Protein AF-A0A947W1F2-F1 (afdb_monomer)

Nearest PDB structures (foldseek):
  4hse-assembly1_A  TM=3.898E-01  e=3.825E+00  Thermus thermophilus HB8

pLDDT: mean 85.03, std 8.82, range [58.47, 96.69]

Mean predicted aligned error: 4.87 Å

Foldseek 3Di:
DVVCLVVLNLVVLLVVVVVVVLVVQVVVVDVVSVVVVVVVVVVVSVLLSLLC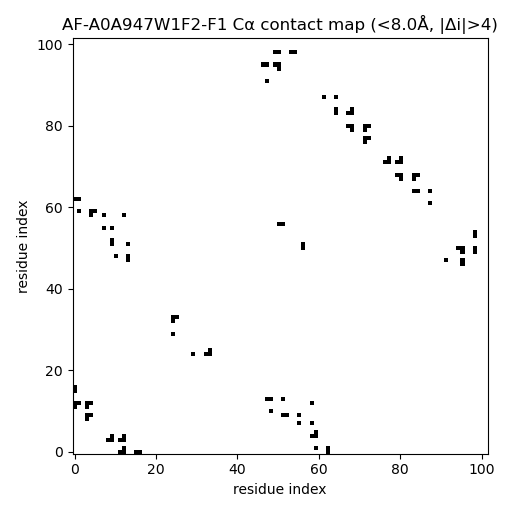VLDSDNSVVLVVLVVQLVVCVVVVVVVSNVVSVVVSVVVSVVSSVVSVVD

Structure (mmCIF, N/CA/C/O backbone):
data_AF-A0A947W1F2-F1
#
_entry.id   AF-A0A947W1F2-F1
#
loop_
_atom_site.group_PDB
_atom_site.id
_atom_site.type_symbol
_atom_site.label_atom_id
_atom_site.label_alt_id
_atom_site.label_comp_id
_atom_site.label_asym_id
_atom_site.label_entity_id
_atom_site.label_seq_id
_atom_site.pdbx_PDB_ins_code
_atom_site.Cartn_x
_atom_site.Cartn_y
_atom_site.Cartn_z
_atom_site.occupancy
_atom_site.B_iso_or_equiv
_atom_site.auth_seq_id
_atom_site.auth_comp_id
_atom_site.auth_asym_id
_atom_site.auth_atom_id
_atom_site.pdbx_PDB_model_num
ATOM 1 N N . MET A 1 1 ? -8.396 -8.504 -1.355 1.00 85.75 1 MET A N 1
ATOM 2 C CA . MET A 1 1 ? -8.374 -7.132 -0.804 1.00 85.75 1 MET A CA 1
ATOM 3 C C . MET A 1 1 ? -9.728 -6.430 -0.934 1.00 85.75 1 MET A C 1
ATOM 5 O O . MET A 1 1 ? -10.260 -6.010 0.081 1.00 85.75 1 MET A O 1
ATOM 9 N N . GLU A 1 2 ? -10.324 -6.319 -2.128 1.00 88.75 2 GLU A N 1
ATOM 10 C CA . GLU A 1 2 ? -11.625 -5.633 -2.289 1.00 88.75 2 GLU A CA 1
ATOM 11 C C . GLU A 1 2 ? -12.780 -6.331 -1.557 1.00 88.75 2 GLU A C 1
ATOM 13 O O . GLU A 1 2 ? -13.515 -5.687 -0.815 1.00 88.75 2 GLU A O 1
ATOM 18 N N . GLY A 1 3 ? -12.905 -7.656 -1.707 1.00 89.75 3 GLY A N 1
ATOM 19 C CA . GLY A 1 3 ? -13.953 -8.429 -1.029 1.00 89.75 3 GLY A CA 1
ATOM 20 C C . GL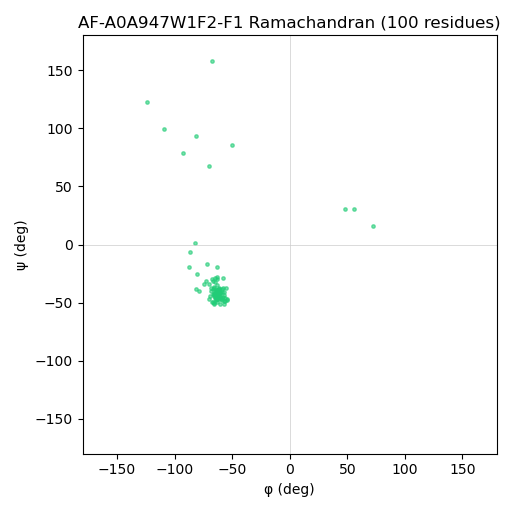Y A 1 3 ? -13.874 -8.336 0.498 1.00 89.75 3 GLY A C 1
ATOM 21 O O . GLY A 1 3 ? -14.889 -8.128 1.153 1.00 89.75 3 GLY A O 1
ATOM 22 N N . SER A 1 4 ? -12.661 -8.393 1.057 1.00 87.69 4 SER A N 1
ATOM 23 C CA . SER A 1 4 ? -12.423 -8.229 2.496 1.00 87.69 4 SER A CA 1
ATOM 24 C C . SER A 1 4 ? -12.746 -6.811 2.983 1.00 87.69 4 SER A C 1
ATOM 26 O O . SER A 1 4 ? -13.355 -6.657 4.036 1.00 87.69 4 SER A O 1
ATOM 28 N N . ALA A 1 5 ? -12.435 -5.773 2.193 1.00 86.50 5 ALA A N 1
ATOM 29 C CA . ALA A 1 5 ? -12.824 -4.397 2.517 1.00 86.50 5 ALA A CA 1
ATOM 30 C C . ALA A 1 5 ? -14.352 -4.220 2.534 1.00 86.50 5 ALA A C 1
ATOM 32 O O . ALA A 1 5 ? -14.891 -3.634 3.469 1.00 86.50 5 ALA A O 1
ATOM 33 N N . ALA A 1 6 ? -15.053 -4.763 1.532 1.00 87.19 6 ALA A N 1
ATOM 34 C CA . ALA A 1 6 ? -16.510 -4.674 1.424 1.00 87.19 6 ALA A CA 1
ATOM 35 C C . ALA A 1 6 ? -17.241 -5.402 2.566 1.00 87.19 6 ALA A C 1
ATOM 37 O O . ALA A 1 6 ? -18.311 -4.971 2.988 1.00 87.19 6 ALA A O 1
ATOM 38 N N . GLN A 1 7 ? -16.659 -6.491 3.072 1.00 88.38 7 GLN A N 1
ATOM 39 C CA . GLN A 1 7 ? -17.217 -7.291 4.167 1.00 88.38 7 GLN A CA 1
ATOM 40 C C . GLN A 1 7 ? -16.835 -6.771 5.558 1.00 88.38 7 GLN A C 1
ATOM 42 O O . GLN A 1 7 ? -17.334 -7.281 6.558 1.00 88.38 7 GLN A O 1
ATOM 47 N N . GLY A 1 8 ? -15.966 -5.761 5.645 1.00 84.94 8 GLY A N 1
ATOM 48 C CA . GLY A 1 8 ? -15.466 -5.285 6.931 1.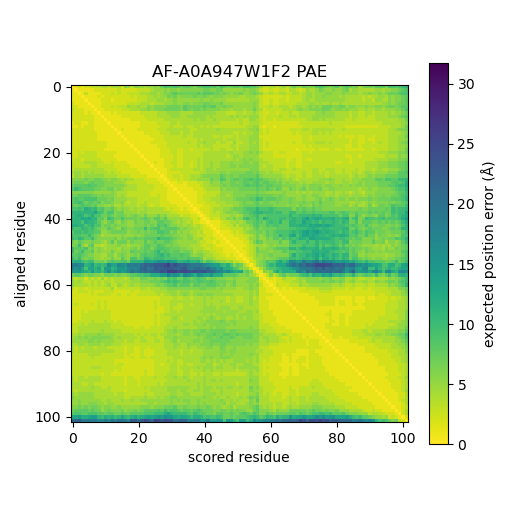00 84.94 8 GLY A CA 1
ATOM 49 C C . GLY A 1 8 ? -14.470 -6.244 7.599 1.00 84.94 8 GLY A C 1
ATOM 50 O O . GLY A 1 8 ? -14.224 -6.110 8.796 1.00 84.94 8 GLY A O 1
ATOM 51 N N . ASP A 1 9 ? -13.919 -7.207 6.856 1.00 88.88 9 ASP A N 1
ATOM 52 C CA . ASP A 1 9 ? -13.004 -8.225 7.374 1.00 88.88 9 ASP A CA 1
ATOM 53 C C . ASP A 1 9 ? -11.585 -7.654 7.467 1.00 88.88 9 ASP A C 1
ATOM 55 O O . ASP A 1 9 ? -10.811 -7.639 6.503 1.00 88.88 9 ASP A O 1
ATOM 59 N N . VAL A 1 10 ? -11.275 -7.145 8.658 1.00 83.94 10 VAL A N 1
ATOM 60 C CA . VAL A 1 10 ? -10.010 -6.490 8.987 1.00 83.94 10 VAL A CA 1
ATOM 61 C C . VAL A 1 10 ? -8.817 -7.436 8.840 1.00 83.94 10 VAL A C 1
ATOM 63 O O . VAL A 1 10 ? -7.775 -7.034 8.311 1.00 83.94 10 VAL A O 1
ATOM 66 N N . ASP A 1 11 ? -8.967 -8.688 9.263 1.00 85.25 11 ASP A N 1
ATOM 67 C CA . ASP A 1 11 ? -7.885 -9.670 9.255 1.00 85.25 11 ASP A CA 1
ATOM 68 C C . ASP A 1 11 ? -7.543 -10.070 7.824 1.00 85.25 11 ASP A C 1
ATOM 70 O O . ASP A 1 11 ? -6.374 -10.038 7.416 1.00 85.25 11 ASP A O 1
ATOM 74 N N . ALA A 1 12 ? -8.568 -10.374 7.025 1.00 88.62 12 ALA A N 1
ATOM 75 C CA . ALA A 1 12 ? -8.389 -10.700 5.619 1.00 88.62 12 ALA A CA 1
ATOM 76 C C . ALA A 1 12 ? -7.873 -9.497 4.816 1.00 88.62 12 ALA A C 1
ATOM 78 O O . ALA A 1 12 ? -7.034 -9.668 3.925 1.00 88.62 12 ALA A O 1
ATOM 79 N N . PHE A 1 13 ? -8.323 -8.279 5.133 1.00 88.00 13 PHE A N 1
ATOM 80 C CA . PHE A 1 13 ? -7.831 -7.068 4.480 1.00 88.00 13 PHE A CA 1
ATOM 81 C C . PHE A 1 13 ? -6.353 -6.824 4.796 1.00 88.00 13 PHE A C 1
ATOM 83 O O . PHE A 1 13 ? -5.550 -6.676 3.872 1.00 88.00 13 PHE A O 1
ATOM 90 N N . GLY A 1 14 ? -5.976 -6.850 6.077 1.00 85.56 14 GLY A N 1
ATOM 91 C CA . GLY A 1 14 ? -4.590 -6.687 6.510 1.00 85.56 14 GLY A CA 1
ATOM 92 C C . GLY A 1 14 ? -3.673 -7.738 5.886 1.00 85.56 14 GLY A C 1
ATOM 93 O O . GLY A 1 14 ? -2.627 -7.397 5.331 1.00 85.56 14 GLY A O 1
ATOM 94 N N . LYS A 1 15 ? -4.093 -9.009 5.877 1.00 87.50 15 LYS A N 1
ATOM 95 C CA . LYS A 1 15 ? -3.356 -10.089 5.206 1.00 87.50 15 LYS A CA 1
ATOM 96 C C . LYS A 1 15 ? -3.127 -9.790 3.721 1.00 87.50 15 LYS A C 1
ATOM 98 O O . LYS A 1 15 ? -1.989 -9.876 3.261 1.00 87.50 15 LYS A O 1
ATOM 103 N N . ALA A 1 16 ? -4.170 -9.379 2.998 1.00 90.69 16 ALA A N 1
ATOM 104 C CA . ALA A 1 16 ? -4.074 -9.073 1.571 1.00 90.69 16 ALA A CA 1
ATOM 105 C C . ALA A 1 16 ? -3.122 -7.899 1.272 1.00 90.69 16 ALA A C 1
ATOM 107 O O . ALA A 1 16 ? -2.427 -7.921 0.257 1.00 90.69 16 ALA A O 1
ATOM 108 N N . VAL A 1 17 ? -3.060 -6.888 2.146 1.00 87.94 17 VAL A N 1
ATOM 109 C CA . VAL A 1 17 ? -2.094 -5.780 2.033 1.00 87.94 17 VAL A CA 1
ATOM 110 C C . VAL A 1 17 ? -0.658 -6.295 2.121 1.00 87.94 17 VAL A C 1
ATOM 112 O O . VAL A 1 17 ? 0.170 -5.956 1.276 1.00 87.94 17 VAL A O 1
ATOM 115 N N . PHE A 1 18 ? -0.355 -7.155 3.095 1.00 85.56 18 PHE A N 1
ATOM 116 C CA . PHE A 1 18 ? 0.999 -7.695 3.243 1.00 85.56 18 PHE A CA 1
ATOM 117 C C . PHE A 1 18 ? 1.396 -8.636 2.112 1.00 85.56 18 PHE A C 1
ATOM 119 O O . PHE A 1 18 ? 2.552 -8.610 1.692 1.00 85.56 18 PHE A O 1
ATOM 126 N N . GLU A 1 19 ? 0.466 -9.449 1.615 1.00 89.62 19 GLU A N 1
ATOM 127 C CA . GLU A 1 19 ? 0.699 -10.297 0.442 1.00 89.62 19 GLU A CA 1
ATOM 128 C C . GLU A 1 19 ? 1.012 -9.445 -0.792 1.00 89.62 19 GLU A C 1
ATOM 130 O O . GLU A 1 19 ? 2.003 -9.702 -1.476 1.00 89.62 19 GLU A O 1
ATOM 135 N N . PHE A 1 20 ? 0.248 -8.372 -1.026 1.00 90.12 20 PHE A N 1
ATOM 136 C CA . PHE A 1 20 ? 0.513 -7.427 -2.112 1.00 90.12 20 PHE A CA 1
ATOM 137 C C . PHE A 1 20 ? 1.926 -6.826 -2.013 1.00 90.12 20 PHE A C 1
ATOM 139 O O . PHE A 1 20 ? 2.688 -6.860 -2.982 1.00 90.12 20 PHE A O 1
ATOM 146 N N . SER A 1 21 ? 2.319 -6.335 -0.834 1.00 87.06 21 SER A N 1
ATOM 147 C CA . SER A 1 21 ? 3.667 -5.792 -0.619 1.00 87.06 21 SER A CA 1
ATOM 148 C C . SER A 1 21 ? 4.767 -6.844 -0.794 1.00 87.06 21 SER A C 1
ATOM 150 O O . SER A 1 21 ? 5.813 -6.539 -1.365 1.00 87.06 21 SER A O 1
ATOM 152 N N . ALA A 1 22 ? 4.544 -8.080 -0.340 1.00 86.81 22 ALA A N 1
ATOM 153 C CA . ALA A 1 22 ? 5.504 -9.172 -0.487 1.00 86.81 22 ALA A CA 1
ATOM 154 C C . ALA A 1 22 ? 5.721 -9.547 -1.961 1.00 86.81 22 ALA A C 1
ATOM 156 O O . ALA A 1 22 ? 6.864 -9.723 -2.387 1.00 86.81 22 ALA A O 1
ATOM 157 N N . HIS A 1 23 ? 4.651 -9.604 -2.758 1.00 90.50 23 HIS A N 1
ATOM 158 C CA . HIS A 1 23 ? 4.751 -9.834 -4.200 1.00 90.50 23 HIS A CA 1
ATOM 159 C C . HIS A 1 23 ? 5.493 -8.700 -4.914 1.00 90.50 23 HIS A C 1
ATOM 161 O O . HIS A 1 23 ? 6.370 -8.970 -5.735 1.00 90.50 23 HIS A O 1
ATOM 167 N N . GLY A 1 24 ? 5.202 -7.442 -4.564 1.00 89.12 24 GLY A N 1
ATOM 168 C CA . GLY A 1 24 ? 5.917 -6.286 -5.112 1.00 89.12 24 GLY A C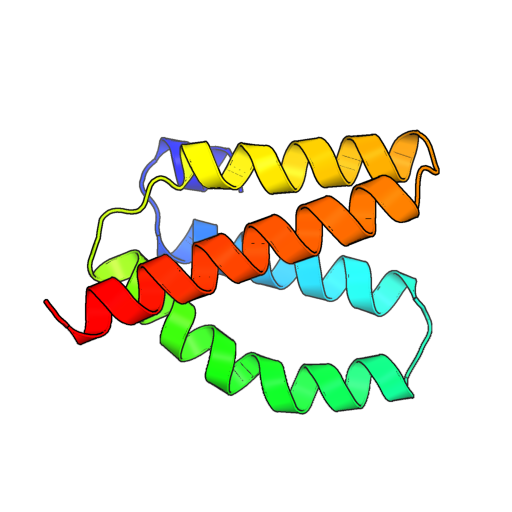A 1
ATOM 169 C C . GLY A 1 24 ? 7.414 -6.316 -4.795 1.00 89.12 24 GLY A C 1
ATOM 170 O O . GLY A 1 24 ? 8.241 -6.075 -5.670 1.00 89.12 24 GLY A O 1
ATOM 171 N N . LEU A 1 25 ? 7.774 -6.685 -3.565 1.00 88.44 25 LEU A N 1
ATOM 172 C CA . LEU A 1 25 ? 9.165 -6.824 -3.138 1.00 88.44 25 LEU A CA 1
ATOM 173 C C . LEU A 1 25 ? 9.891 -7.951 -3.883 1.00 88.44 25 LEU A C 1
ATOM 175 O O . LEU A 1 25 ? 10.989 -7.730 -4.396 1.00 88.44 25 LEU A O 1
ATOM 179 N N . ALA A 1 26 ? 9.264 -9.122 -4.013 1.00 88.06 26 ALA A N 1
ATOM 180 C CA . ALA A 1 26 ? 9.824 -10.246 -4.762 1.00 88.06 26 ALA A CA 1
ATOM 181 C C . ALA A 1 26 ? 10.088 -9.883 -6.234 1.00 88.06 26 ALA A C 1
ATOM 183 O O . ALA A 1 26 ? 11.128 -10.245 -6.781 1.00 88.06 26 ALA A O 1
ATOM 184 N N . ALA A 1 27 ? 9.203 -9.095 -6.854 1.00 90.31 27 ALA A N 1
ATOM 185 C CA . ALA A 1 27 ? 9.356 -8.647 -8.238 1.00 90.31 27 ALA A CA 1
ATOM 186 C C . ALA A 1 27 ? 10.591 -7.754 -8.470 1.00 90.31 27 ALA A C 1
ATOM 188 O O . ALA A 1 27 ? 11.061 -7.644 -9.602 1.00 90.31 27 ALA A O 1
ATOM 189 N N . THR A 1 28 ? 11.157 -7.145 -7.421 1.00 89.12 28 THR A N 1
ATOM 190 C CA . THR A 1 28 ? 12.388 -6.344 -7.543 1.00 89.12 28 THR A CA 1
ATOM 191 C C . THR A 1 28 ? 13.638 -7.189 -7.790 1.00 89.12 28 THR A C 1
ATOM 193 O O . THR A 1 28 ? 14.662 -6.635 -8.186 1.00 89.12 28 THR A O 1
ATOM 196 N N . ASN A 1 29 ? 13.586 -8.506 -7.528 1.00 90.56 29 ASN A N 1
ATOM 197 C CA . ASN A 1 29 ? 14.744 -9.409 -7.536 1.00 90.56 29 ASN A CA 1
ATOM 198 C C . ASN A 1 29 ? 15.951 -8.860 -6.746 1.00 90.56 29 ASN A C 1
ATOM 200 O O . ASN A 1 29 ? 17.104 -9.137 -7.077 1.00 90.56 29 ASN A O 1
ATOM 204 N N . ASN A 1 30 ? 15.692 -8.068 -5.698 1.00 92.00 30 ASN A N 1
ATOM 205 C CA . ASN A 1 30 ? 16.719 -7.449 -4.872 1.00 92.00 30 ASN A CA 1
ATOM 206 C C . ASN A 1 30 ? 16.754 -8.112 -3.48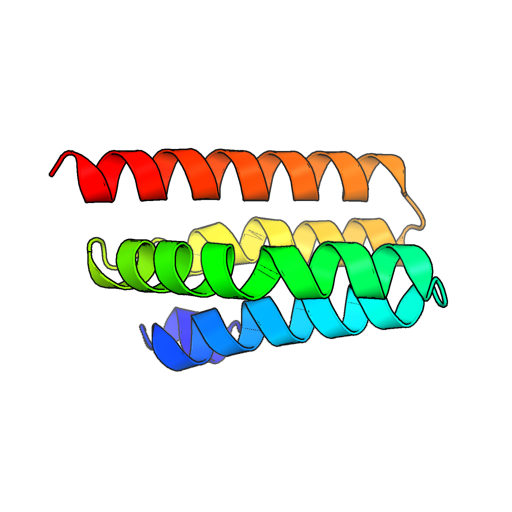0 1.00 92.00 30 ASN A C 1
ATOM 208 O O . ASN A 1 30 ? 15.940 -7.777 -2.609 1.00 92.00 30 ASN A O 1
ATOM 212 N N . PRO A 1 31 ? 17.691 -9.049 -3.238 1.00 88.50 31 PRO A N 1
ATOM 213 C CA . PRO A 1 31 ? 17.757 -9.783 -1.976 1.00 88.50 31 PRO A CA 1
ATOM 214 C C . PRO A 1 31 ? 18.141 -8.887 -0.791 1.00 88.50 31 PRO A C 1
ATOM 216 O O . PRO A 1 31 ? 17.679 -9.125 0.321 1.00 88.50 31 PRO A O 1
ATOM 219 N N . ILE A 1 32 ? 18.921 -7.824 -1.021 1.00 90.31 32 ILE A N 1
ATOM 220 C CA . ILE A 1 32 ? 19.312 -6.870 0.028 1.00 90.31 32 ILE A CA 1
ATOM 221 C C . ILE A 1 32 ? 18.086 -6.085 0.493 1.00 90.31 32 ILE A C 1
ATOM 223 O O . ILE A 1 32 ? 17.799 -6.029 1.687 1.00 90.31 32 ILE A O 1
ATOM 227 N N . LEU A 1 33 ? 17.324 -5.533 -0.455 1.00 87.19 33 LEU A N 1
ATOM 228 C CA . LEU A 1 33 ? 16.075 -4.837 -0.155 1.00 87.19 33 LEU A CA 1
ATOM 229 C C . LEU A 1 33 ? 15.088 -5.765 0.561 1.00 87.19 33 LEU A C 1
ATOM 231 O O . LEU A 1 33 ? 14.441 -5.360 1.525 1.00 87.19 33 LEU A O 1
ATOM 235 N N . THR A 1 34 ? 15.016 -7.022 0.116 1.00 86.88 34 THR A N 1
ATOM 236 C CA . THR A 1 34 ? 14.148 -8.031 0.725 1.00 86.88 34 THR A CA 1
ATOM 237 C C . THR A 1 34 ? 14.525 -8.304 2.173 1.00 86.88 34 THR A C 1
ATOM 239 O O . THR A 1 34 ? 13.642 -8.313 3.028 1.00 86.88 34 THR A O 1
ATOM 242 N N . SER A 1 35 ? 15.817 -8.472 2.466 1.00 87.25 35 SER A N 1
ATOM 243 C CA . SER A 1 35 ? 16.311 -8.691 3.828 1.00 87.25 35 SER A CA 1
ATOM 244 C C . SER A 1 35 ? 15.974 -7.510 4.738 1.00 87.25 35 SER A C 1
ATOM 246 O O . SER A 1 35 ? 15.352 -7.703 5.777 1.00 87.25 35 SER A O 1
ATOM 248 N N . ILE A 1 36 ? 16.297 -6.284 4.310 1.00 87.19 36 ILE A N 1
ATOM 249 C CA . ILE A 1 36 ? 16.066 -5.066 5.104 1.00 87.19 36 ILE A CA 1
ATOM 250 C C . ILE A 1 36 ? 14.580 -4.905 5.434 1.00 87.19 36 ILE A C 1
ATOM 252 O O . ILE A 1 36 ? 14.207 -4.654 6.580 1.00 87.19 36 ILE A O 1
ATOM 256 N N . LEU A 1 37 ? 13.710 -5.052 4.433 1.00 83.75 37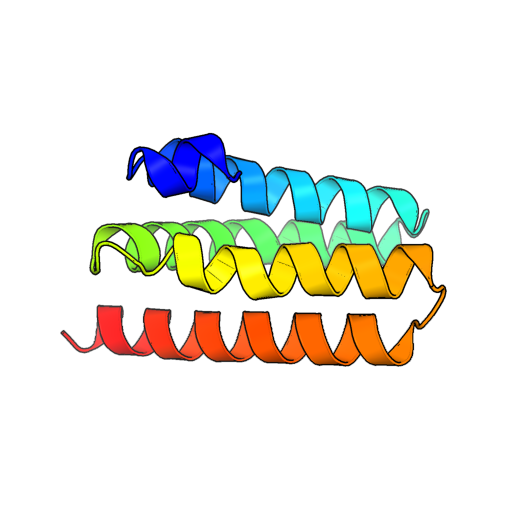 LEU A N 1
ATOM 257 C CA . LEU A 1 37 ? 12.275 -4.899 4.649 1.00 83.75 37 LEU A CA 1
ATOM 258 C C . LEU A 1 37 ? 11.694 -6.053 5.468 1.00 83.75 37 LEU A C 1
ATOM 260 O O . LEU A 1 37 ? 10.802 -5.815 6.278 1.00 83.75 37 LEU A O 1
ATOM 264 N N . SER A 1 38 ? 12.205 -7.276 5.323 1.00 80.62 38 SER A N 1
ATOM 265 C CA . SER A 1 38 ? 11.751 -8.425 6.119 1.00 80.62 38 SER A CA 1
ATOM 266 C C . SER A 1 38 ? 12.026 -8.258 7.613 1.00 80.62 38 SER A C 1
ATOM 268 O O . SER A 1 38 ? 11.223 -8.733 8.414 1.00 80.62 38 SER A O 1
ATOM 270 N N . ASP A 1 39 ? 13.078 -7.531 7.991 1.00 82.25 39 ASP A N 1
ATOM 271 C CA . ASP A 1 39 ? 13.373 -7.215 9.395 1.00 82.25 39 ASP A CA 1
ATOM 272 C C . ASP A 1 39 ? 12.433 -6.133 9.960 1.00 82.25 39 ASP A C 1
ATOM 274 O O . ASP A 1 39 ? 12.039 -6.176 11.127 1.00 82.25 39 ASP A O 1
ATOM 278 N N . LEU A 1 40 ? 12.021 -5.171 9.126 1.00 78.12 40 LEU A N 1
ATOM 279 C CA . LEU A 1 40 ? 11.148 -4.054 9.514 1.00 78.12 40 LEU A CA 1
ATOM 280 C C . LEU A 1 40 ? 9.659 -4.438 9.544 1.00 78.12 40 LEU A C 1
ATOM 282 O O . LEU A 1 40 ? 8.901 -4.000 10.416 1.00 78.12 40 LEU A O 1
ATOM 286 N N . LEU A 1 41 ? 9.222 -5.266 8.593 1.00 76.81 41 LEU A N 1
ATOM 287 C CA . LEU A 1 41 ? 7.815 -5.597 8.364 1.00 76.81 41 LEU A CA 1
ATOM 288 C C . LEU A 1 41 ? 7.090 -6.220 9.575 1.00 76.81 41 LEU A C 1
ATOM 290 O O . LEU A 1 41 ? 5.924 -5.887 9.760 1.00 76.81 41 LEU A O 1
ATOM 294 N N . PRO A 1 42 ? 7.687 -7.083 10.423 1.00 76.56 42 PRO A N 1
ATOM 295 C CA . PRO A 1 42 ? 6.998 -7.659 11.581 1.00 76.56 42 PRO A CA 1
ATOM 296 C C . PRO A 1 42 ? 6.542 -6.621 12.613 1.00 76.56 42 PRO A C 1
ATOM 298 O O . PRO A 1 42 ? 5.444 -6.741 13.159 1.00 76.56 42 PRO A O 1
ATOM 301 N N . ALA A 1 43 ? 7.357 -5.595 12.872 1.00 74.44 43 ALA A N 1
ATOM 302 C CA . ALA A 1 43 ? 6.998 -4.515 13.790 1.00 74.44 43 ALA A CA 1
ATOM 303 C C . ALA A 1 43 ? 5.877 -3.645 13.200 1.00 74.44 43 ALA A C 1
ATOM 305 O O . ALA A 1 43 ? 4.885 -3.365 13.874 1.00 74.44 43 ALA A O 1
ATOM 306 N N . VAL A 1 44 ? 5.993 -3.310 11.911 1.00 75.44 44 VAL A N 1
ATOM 307 C CA . VAL A 1 44 ? 4.977 -2.551 11.166 1.00 75.44 44 VAL A CA 1
ATOM 308 C C . VAL A 1 44 ? 3.647 -3.313 11.112 1.00 75.44 44 VAL A C 1
ATOM 310 O O . VAL A 1 44 ? 2.598 -2.730 11.372 1.00 75.44 44 VAL A O 1
ATOM 313 N N . LYS A 1 45 ? 3.687 -4.633 10.885 1.00 74.75 45 LYS A N 1
ATOM 314 C CA . LYS A 1 45 ? 2.516 -5.526 10.858 1.00 74.75 45 LYS A CA 1
ATOM 315 C C . LYS A 1 45 ? 1.672 -5.435 12.121 1.00 74.75 45 LYS A C 1
ATOM 317 O O . LYS A 1 45 ? 0.453 -5.312 12.037 1.00 74.75 45 LYS A O 1
ATOM 322 N N . ARG A 1 46 ? 2.314 -5.488 13.291 1.00 75.38 46 ARG A N 1
ATOM 323 C CA . ARG A 1 46 ? 1.612 -5.431 14.582 1.00 75.38 46 ARG A CA 1
ATOM 324 C C . ARG A 1 46 ? 0.929 -4.082 14.787 1.00 75.38 46 ARG A C 1
ATOM 326 O O . ARG A 1 46 ? -0.230 -4.052 15.180 1.00 75.38 46 ARG A O 1
ATOM 333 N N . ILE A 1 47 ? 1.622 -2.989 14.472 1.00 74.44 47 ILE A N 1
ATOM 334 C CA . ILE A 1 47 ? 1.081 -1.630 14.609 1.00 74.44 47 ILE A CA 1
ATOM 335 C C . ILE A 1 47 ? -0.084 -1.411 13.637 1.00 74.44 47 ILE A C 1
ATOM 337 O O . ILE A 1 47 ? -1.131 -0.919 14.047 1.00 74.44 47 ILE A O 1
ATOM 341 N N . GLN A 1 48 ? 0.053 -1.834 12.377 1.00 72.00 48 GLN A N 1
ATOM 342 C CA . GLN A 1 48 ? -1.021 -1.718 11.385 1.00 72.00 48 GLN A CA 1
ATOM 343 C C . GLN A 1 48 ? -2.252 -2.539 11.757 1.00 72.00 48 GLN A C 1
ATOM 345 O O . GLN A 1 48 ? -3.370 -2.067 11.582 1.00 72.00 48 GLN A O 1
ATOM 350 N N . HIS A 1 49 ? -2.070 -3.744 12.296 1.00 75.06 49 HIS A N 1
ATOM 351 C CA . HIS A 1 49 ? -3.185 -4.566 12.757 1.00 75.06 49 HIS A CA 1
ATOM 352 C C . HIS A 1 49 ? -3.925 -3.917 13.938 1.00 75.06 49 HIS A C 1
ATOM 354 O O . HIS A 1 49 ? -5.149 -3.837 13.919 1.00 75.06 49 HIS A O 1
ATOM 360 N N . VAL A 1 50 ? -3.198 -3.366 14.918 1.00 73.81 50 VAL A N 1
ATOM 361 C CA . VAL A 1 50 ? -3.805 -2.603 16.025 1.00 73.81 50 VAL A CA 1
ATOM 362 C C . VAL A 1 50 ? -4.560 -1.378 15.502 1.00 73.81 50 VAL A C 1
ATOM 364 O O . VAL A 1 50 ? -5.705 -1.165 15.891 1.00 73.81 50 VAL A O 1
ATOM 367 N N . ALA A 1 51 ? -3.969 -0.614 14.579 1.00 73.81 51 ALA A N 1
ATOM 368 C CA . ALA A 1 51 ? -4.613 0.553 13.973 1.00 73.81 51 ALA A CA 1
ATOM 369 C C . ALA A 1 51 ? -5.898 0.182 13.210 1.00 73.81 51 ALA A C 1
ATOM 371 O O . ALA A 1 51 ? -6.915 0.865 13.321 1.00 73.81 51 ALA A O 1
ATOM 372 N N . LEU A 1 52 ? -5.868 -0.933 12.474 1.00 73.31 52 LEU A N 1
ATOM 373 C CA . LEU A 1 52 ? -7.016 -1.469 11.748 1.00 73.31 52 LEU A CA 1
ATOM 374 C C . LEU A 1 52 ? -8.150 -1.960 12.671 1.00 73.31 52 LEU A C 1
ATOM 376 O O . LEU A 1 52 ? -9.314 -1.886 12.280 1.00 73.31 52 LEU A O 1
ATOM 380 N N . LEU A 1 53 ? -7.829 -2.461 13.869 1.00 73.38 53 LEU A N 1
ATOM 381 C CA . LEU A 1 53 ? -8.816 -2.892 14.868 1.00 73.38 53 LEU A CA 1
ATOM 382 C C . LEU A 1 53 ? -9.436 -1.710 15.630 1.00 73.38 53 LEU A C 1
ATOM 384 O O . LEU A 1 53 ? -10.638 -1.721 15.898 1.00 73.38 53 LEU A O 1
ATOM 388 N N . HIS A 1 54 ? -8.635 -0.699 15.984 1.00 66.50 54 HIS A N 1
ATOM 389 C CA . HIS A 1 54 ? -9.061 0.399 16.867 1.00 66.50 54 HIS A CA 1
ATOM 390 C C . HIS A 1 54 ? -10.033 1.383 16.208 1.00 66.50 54 HIS A C 1
ATOM 392 O O . HIS A 1 54 ? -10.923 1.930 16.859 1.00 66.50 54 HIS A O 1
ATOM 398 N N . LYS A 1 55 ? -9.914 1.580 14.898 1.00 60.00 55 LYS A N 1
ATOM 399 C CA . LYS A 1 55 ? -10.919 2.255 14.083 1.00 60.00 55 LYS A CA 1
ATOM 400 C C . LYS A 1 55 ? -11.279 1.280 12.989 1.00 60.00 55 LYS A C 1
ATOM 402 O O . LYS A 1 55 ? -10.377 0.913 12.253 1.00 60.00 55 LYS A O 1
ATOM 407 N N . LYS A 1 56 ? -12.559 0.896 12.853 1.00 59.28 56 LYS A N 1
ATOM 408 C CA . LYS A 1 56 ? -13.107 0.239 11.648 1.00 59.28 56 LYS A CA 1
ATOM 409 C C . LYS A 1 56 ? -12.693 1.058 10.430 1.00 59.28 56 LYS A C 1
ATOM 411 O O . LYS A 1 56 ? -13.377 2.006 10.045 1.00 59.28 56 LYS A O 1
ATOM 416 N N . ARG A 1 57 ? -11.499 0.770 9.934 1.00 61.47 57 ARG A N 1
ATOM 417 C CA . ARG A 1 57 ? -10.730 1.710 9.138 1.00 61.47 57 ARG A CA 1
ATOM 418 C C . ARG A 1 57 ? -11.459 1.921 7.832 1.00 61.47 57 ARG A C 1
ATOM 420 O O . ARG A 1 57 ? -12.220 1.050 7.404 1.00 61.47 57 ARG A O 1
ATOM 427 N N . ASN A 1 58 ? -11.200 3.036 7.164 1.00 73.75 58 ASN A N 1
ATOM 428 C CA . ASN A 1 58 ? -11.663 3.216 5.799 1.00 73.75 58 ASN A CA 1
ATOM 429 C C . ASN A 1 58 ? -10.882 2.279 4.854 1.00 73.75 58 ASN A C 1
ATOM 431 O O . ASN A 1 58 ? -10.089 2.729 4.035 1.00 73.75 58 ASN A O 1
ATOM 435 N N . MET A 1 59 ? -11.080 0.962 4.982 1.00 81.44 59 MET A N 1
ATOM 436 C CA . MET A 1 59 ? -10.482 -0.067 4.129 1.00 81.44 59 MET A CA 1
ATOM 437 C C . MET A 1 59 ? -10.819 0.212 2.666 1.00 81.44 59 MET A C 1
ATOM 439 O O . MET A 1 59 ? -9.965 0.076 1.796 1.00 81.44 59 MET A O 1
ATOM 443 N N . THR A 1 60 ? -12.040 0.686 2.412 1.00 80.31 60 THR A N 1
ATOM 444 C CA . THR A 1 60 ? -12.490 1.151 1.099 1.00 80.31 60 THR A CA 1
ATOM 445 C C . THR A 1 60 ? -11.674 2.344 0.600 1.00 80.31 60 THR A C 1
ATOM 447 O O . THR A 1 60 ? -11.287 2.365 -0.563 1.00 80.31 60 THR A O 1
ATOM 450 N N . GLY A 1 61 ? -11.359 3.305 1.468 1.00 82.62 61 GLY A N 1
ATOM 451 C CA . GLY A 1 61 ? -10.452 4.415 1.170 1.00 82.62 61 GLY A CA 1
ATOM 452 C C . GLY A 1 61 ? -9.039 3.932 0.869 1.00 82.62 61 GLY A C 1
ATOM 453 O O . GLY A 1 61 ? -8.444 4.367 -0.107 1.00 82.62 61 GLY A O 1
ATOM 454 N N . ASN A 1 62 ? -8.539 2.944 1.609 1.00 85.75 62 ASN A N 1
ATOM 455 C CA . ASN A 1 62 ? -7.216 2.383 1.354 1.00 85.75 62 ASN A CA 1
ATOM 456 C C . ASN A 1 62 ? -7.120 1.667 -0.005 1.00 85.75 62 ASN A C 1
ATOM 458 O O . ASN A 1 62 ? -6.051 1.671 -0.614 1.00 85.75 62 ASN A O 1
ATOM 462 N N . LEU A 1 63 ? -8.221 1.104 -0.529 1.00 90.00 63 LEU A N 1
ATOM 463 C CA . LEU A 1 63 ? -8.242 0.509 -1.875 1.00 90.00 63 LEU A CA 1
ATOM 464 C C . LEU A 1 63 ? -7.851 1.508 -2.970 1.00 90.00 63 LEU A C 1
ATOM 466 O O . LEU A 1 63 ? -7.307 1.081 -3.989 1.00 90.00 63 LEU A O 1
ATOM 470 N N . PHE A 1 64 ? -8.097 2.809 -2.776 1.00 92.88 64 PHE A N 1
ATOM 471 C CA . PHE A 1 64 ? -7.683 3.847 -3.721 1.00 92.88 64 PHE A CA 1
ATOM 472 C C . PHE A 1 64 ? -6.172 3.798 -3.985 1.00 92.88 64 PHE A C 1
ATOM 474 O O . PHE A 1 64 ? -5.759 3.795 -5.146 1.00 92.88 64 PHE A O 1
ATOM 481 N N . TYR A 1 65 ? -5.353 3.675 -2.936 1.00 93.56 65 TYR A N 1
ATOM 482 C CA . TYR A 1 65 ? -3.896 3.642 -3.067 1.00 93.56 65 TYR A CA 1
ATOM 483 C C . TYR A 1 65 ? -3.425 2.421 -3.856 1.00 93.56 65 TYR A C 1
ATOM 485 O O . TYR A 1 65 ? -2.615 2.548 -4.770 1.00 93.56 65 TYR A O 1
ATOM 493 N N . PHE A 1 66 ? -3.965 1.237 -3.555 1.00 93.38 66 PHE A N 1
ATOM 494 C CA . PHE A 1 66 ? -3.559 0.003 -4.232 1.00 93.38 66 PHE A CA 1
ATOM 495 C C . PHE A 1 66 ? -3.986 -0.027 -5.700 1.00 93.38 66 PHE A C 1
ATOM 497 O O . PHE A 1 66 ? -3.200 -0.445 -6.547 1.00 93.38 66 PHE A O 1
ATOM 504 N N . LYS A 1 67 ? -5.192 0.460 -6.019 1.00 94.81 67 LYS A N 1
ATOM 505 C CA . LYS A 1 67 ? -5.656 0.588 -7.410 1.00 94.81 67 LYS A CA 1
ATOM 506 C C . LYS A 1 67 ? -4.792 1.558 -8.198 1.00 94.81 67 LYS A C 1
ATOM 508 O O . LYS A 1 67 ? -4.277 1.199 -9.248 1.00 94.81 67 LYS A O 1
ATOM 513 N N . THR A 1 68 ? -4.560 2.741 -7.637 1.00 95.56 68 THR A N 1
ATOM 514 C CA . THR A 1 68 ? -3.726 3.757 -8.287 1.00 95.56 68 THR A CA 1
ATOM 515 C C . THR A 1 68 ? -2.299 3.251 -8.485 1.00 95.56 68 THR A C 1
ATOM 517 O O . THR A 1 68 ? -1.699 3.486 -9.527 1.00 95.56 68 THR A O 1
ATOM 520 N N . LEU A 1 69 ? -1.755 2.501 -7.523 1.00 94.69 69 LEU A N 1
ATOM 521 C CA . LEU A 1 69 ? -0.434 1.895 -7.655 1.00 94.69 69 LEU A CA 1
ATOM 522 C C . LEU A 1 69 ? -0.378 0.863 -8.792 1.00 94.69 69 LEU A C 1
ATOM 524 O O . LEU A 1 69 ? 0.593 0.870 -9.549 1.00 94.69 69 LEU A O 1
ATOM 528 N N . ILE A 1 70 ? -1.403 0.015 -8.940 1.00 94.81 70 ILE A N 1
ATOM 529 C CA . ILE A 1 70 ? -1.523 -0.913 -10.078 1.00 94.81 70 ILE A CA 1
ATOM 530 C C . ILE A 1 70 ? -1.556 -0.126 -11.395 1.00 94.81 70 ILE A C 1
ATOM 532 O O . ILE A 1 70 ? -0.760 -0.414 -12.286 1.00 94.81 70 ILE A O 1
ATOM 536 N N . ASP A 1 71 ? -2.358 0.937 -11.477 1.00 96.69 71 ASP A N 1
ATOM 537 C CA . ASP A 1 71 ? -2.420 1.794 -12.667 1.00 96.69 71 ASP A CA 1
ATOM 538 C C . ASP A 1 71 ? -1.060 2.444 -12.987 1.00 96.69 71 ASP A C 1
ATOM 540 O O . ASP A 1 71 ? -0.652 2.503 -14.152 1.00 96.69 71 ASP A O 1
ATOM 544 N N . CYS A 1 72 ? -0.321 2.916 -11.972 1.00 95.81 72 CYS A N 1
ATOM 545 C CA . CYS A 1 72 ? 1.030 3.453 -12.158 1.00 95.81 72 CYS A CA 1
ATOM 546 C C . CYS A 1 72 ? 1.987 2.372 -12.703 1.00 95.81 72 CYS A C 1
ATOM 548 O O . CYS A 1 72 ? 2.824 2.681 -13.559 1.00 95.81 72 CYS A O 1
ATOM 550 N N . ILE A 1 73 ? 1.888 1.127 -12.215 1.00 93.00 73 ILE A N 1
ATOM 551 C CA . ILE A 1 73 ? 2.714 -0.009 -12.660 1.00 93.00 73 ILE A CA 1
ATOM 552 C C . ILE A 1 73 ? 2.404 -0.352 -14.119 1.00 93.00 73 ILE A C 1
ATOM 554 O O . ILE A 1 73 ? 3.328 -0.398 -14.937 1.00 93.00 73 ILE A O 1
ATOM 558 N N . ASP A 1 74 ? 1.127 -0.508 -14.466 1.00 95.62 74 ASP A N 1
ATOM 559 C CA . ASP A 1 74 ? 0.681 -0.862 -15.819 1.00 95.62 74 ASP A CA 1
ATOM 560 C C . ASP A 1 74 ? 1.093 0.201 -16.845 1.00 95.62 74 ASP A C 1
ATOM 562 O O . ASP A 1 74 ? 1.551 -0.108 -17.948 1.00 95.62 74 ASP A O 1
ATOM 566 N N . GLN A 1 75 ? 1.031 1.475 -16.451 1.00 96.62 75 GLN A N 1
ATOM 567 C CA . GLN A 1 75 ? 1.461 2.606 -17.275 1.00 96.62 75 GLN A CA 1
ATOM 568 C C . GLN A 1 75 ? 2.977 2.856 -17.234 1.00 96.62 75 GLN A C 1
ATOM 570 O O . GLN A 1 75 ? 3.454 3.803 -17.864 1.00 96.62 75 GLN A O 1
ATOM 575 N N . ARG A 1 76 ? 3.749 2.043 -16.498 1.00 94.81 76 ARG A N 1
ATOM 576 C CA . ARG A 1 76 ? 5.208 2.179 -16.309 1.00 94.81 76 ARG A CA 1
ATOM 577 C C . ARG A 1 76 ? 5.635 3.547 -15.760 1.00 94.81 76 ARG A C 1
ATOM 579 O O . ARG A 1 76 ? 6.736 4.028 -16.029 1.00 94.81 76 ARG A O 1
ATOM 586 N N . LYS A 1 77 ? 4.780 4.179 -14.958 1.00 96.00 77 LYS A N 1
ATOM 587 C CA . LYS A 1 77 ? 5.026 5.476 -14.316 1.00 96.00 77 LYS A CA 1
ATOM 588 C C . LYS A 1 77 ? 5.627 5.260 -12.928 1.00 96.00 77 LYS A C 1
ATOM 590 O O . LYS A 1 77 ? 4.944 5.373 -11.917 1.00 96.00 77 LYS A O 1
ATOM 595 N N . ALA A 1 78 ? 6.924 4.968 -12.866 1.00 91.25 78 ALA A N 1
ATOM 596 C CA . ALA A 1 78 ? 7.593 4.657 -11.597 1.00 91.25 78 ALA A CA 1
ATOM 597 C C . ALA A 1 78 ? 7.470 5.778 -10.542 1.00 91.25 78 ALA A C 1
ATOM 599 O O . ALA A 1 78 ? 7.211 5.487 -9.379 1.00 91.25 78 ALA A O 1
ATOM 600 N N . ALA A 1 79 ? 7.590 7.050 -10.945 1.00 95.69 79 ALA A N 1
ATOM 601 C CA . ALA A 1 79 ? 7.451 8.191 -10.030 1.00 95.69 79 ALA A CA 1
ATOM 602 C C . ALA A 1 79 ? 6.060 8.246 -9.366 1.00 95.69 79 ALA A C 1
ATOM 604 O O . ALA A 1 79 ? 5.970 8.368 -8.151 1.00 95.69 79 ALA A O 1
ATOM 605 N N . CYS A 1 80 ? 4.999 8.025 -10.152 1.00 95.56 80 CYS A N 1
ATOM 606 C CA . CYS A 1 80 ? 3.617 7.892 -9.670 1.00 95.56 80 CYS A CA 1
ATOM 607 C C . CYS A 1 80 ? 3.507 6.802 -8.595 1.00 95.56 80 CYS A C 1
ATOM 609 O O . CYS A 1 80 ? 2.952 7.039 -7.526 1.00 95.56 80 CYS A O 1
ATOM 611 N N . GLY A 1 81 ? 4.100 5.627 -8.839 1.00 93.50 81 GLY A N 1
ATOM 612 C CA . GLY A 1 81 ? 4.075 4.530 -7.871 1.00 93.50 81 GLY A CA 1
ATOM 613 C C . GLY A 1 81 ? 4.788 4.873 -6.561 1.00 93.50 81 GLY A C 1
ATOM 614 O O . GLY A 1 81 ? 4.285 4.559 -5.484 1.00 93.50 81 GLY A O 1
ATOM 615 N N . VAL A 1 82 ? 5.932 5.559 -6.636 1.00 94.25 82 VAL A N 1
ATOM 616 C CA . VAL A 1 82 ? 6.672 6.012 -5.447 1.00 94.25 82 VAL A CA 1
ATOM 617 C C . VAL A 1 82 ? 5.852 7.009 -4.628 1.00 94.25 82 VAL A C 1
ATOM 619 O O . VAL A 1 82 ? 5.795 6.881 -3.403 1.00 94.25 82 VAL A O 1
ATOM 622 N N . ASP A 1 83 ? 5.213 7.978 -5.281 1.00 96.56 83 ASP A N 1
ATOM 623 C CA . ASP A 1 83 ? 4.432 9.011 -4.597 1.00 96.56 83 ASP A CA 1
ATOM 624 C C . ASP A 1 83 ? 3.196 8.417 -3.911 1.00 96.56 83 ASP A C 1
ATOM 626 O O . ASP A 1 83 ? 2.967 8.682 -2.731 1.00 96.56 83 ASP A O 1
ATOM 630 N N . ILE A 1 84 ? 2.484 7.507 -4.582 1.00 95.38 84 ILE A N 1
ATOM 631 C CA . ILE A 1 84 ? 1.325 6.807 -4.009 1.00 95.38 84 ILE A CA 1
ATOM 632 C C . ILE A 1 84 ? 1.711 5.920 -2.8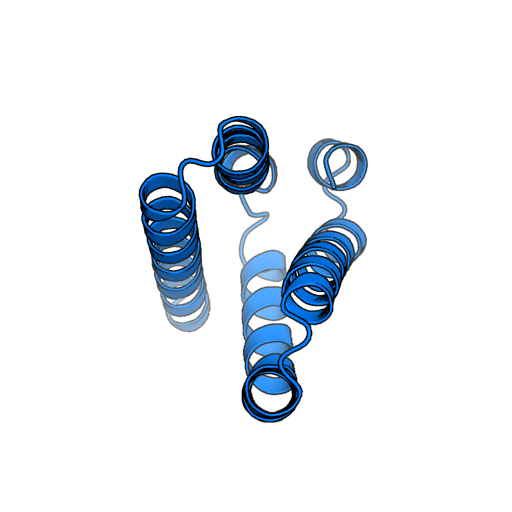21 1.00 95.38 84 ILE A C 1
ATOM 634 O O . ILE A 1 84 ? 1.003 5.899 -1.814 1.00 95.38 84 ILE A O 1
ATOM 638 N N . ILE A 1 85 ? 2.848 5.217 -2.883 1.00 91.81 85 ILE A N 1
ATOM 639 C CA . ILE A 1 85 ? 3.340 4.427 -1.742 1.00 91.81 85 ILE A CA 1
ATOM 640 C C . ILE A 1 85 ? 3.661 5.337 -0.549 1.00 91.81 85 ILE A C 1
ATOM 642 O O . ILE A 1 85 ? 3.329 4.994 0.588 1.00 91.81 85 ILE A O 1
ATOM 646 N N . ARG A 1 86 ? 4.291 6.497 -0.777 1.00 93.00 86 ARG A N 1
ATOM 647 C CA . ARG A 1 86 ? 4.587 7.463 0.295 1.00 93.00 86 ARG A CA 1
ATOM 648 C C . ARG A 1 86 ? 3.322 8.029 0.920 1.00 93.00 86 ARG A C 1
ATOM 650 O O . ARG A 1 86 ? 3.274 8.160 2.144 1.00 93.00 86 ARG A O 1
ATOM 657 N N . GLU A 1 87 ? 2.330 8.358 0.103 1.00 93.44 87 GLU A N 1
ATOM 658 C CA . GLU A 1 87 ? 1.046 8.866 0.577 1.00 93.44 87 GLU A CA 1
ATOM 659 C C . GLU A 1 87 ? 0.334 7.814 1.430 1.00 93.44 87 GLU A C 1
ATOM 661 O O . GLU A 1 87 ? -0.040 8.104 2.565 1.00 93.44 87 GLU A O 1
ATOM 666 N N . TYR A 1 88 ? 0.276 6.567 0.951 1.00 89.94 88 TYR A N 1
ATOM 667 C CA . TYR A 1 88 ? -0.278 5.447 1.708 1.00 89.94 88 TYR A CA 1
ATOM 668 C C . TYR A 1 88 ? 0.426 5.260 3.057 1.00 89.94 88 TYR A C 1
ATOM 670 O O . TYR A 1 88 ? -0.234 5.228 4.089 1.00 89.94 88 TYR A O 1
ATOM 678 N N . ILE A 1 89 ? 1.762 5.192 3.085 1.00 87.06 89 ILE A N 1
ATOM 679 C CA . ILE A 1 89 ? 2.529 5.033 4.335 1.00 87.06 89 ILE A CA 1
ATOM 680 C C . ILE A 1 89 ? 2.292 6.210 5.291 1.00 87.06 89 ILE A C 1
ATOM 682 O O . ILE A 1 89 ? 2.230 6.018 6.505 1.00 87.06 89 ILE A O 1
ATOM 686 N N . THR A 1 90 ? 2.164 7.426 4.759 1.00 88.88 90 THR A N 1
ATOM 687 C CA . THR A 1 90 ? 1.909 8.636 5.550 1.00 88.88 90 THR A CA 1
ATOM 688 C C . THR A 1 90 ? 0.527 8.593 6.190 1.00 88.88 90 THR A C 1
ATOM 690 O O . THR A 1 90 ? 0.431 8.743 7.408 1.00 88.88 90 THR A O 1
ATOM 693 N N . ASN A 1 91 ? -0.510 8.289 5.405 1.00 87.00 91 ASN A N 1
ATOM 694 C CA . ASN A 1 91 ? -1.860 8.063 5.914 1.00 87.00 91 ASN A CA 1
ATOM 695 C C . ASN A 1 91 ? -1.865 6.938 6.962 1.00 87.00 91 ASN A C 1
ATOM 697 O O . ASN A 1 91 ? -2.444 7.071 8.037 1.00 87.00 91 ASN A O 1
ATOM 701 N N . GLU A 1 92 ? -1.140 5.849 6.689 1.00 82.19 92 GLU A N 1
ATOM 702 C CA . GLU A 1 92 ? -1.075 4.704 7.588 1.00 82.19 92 GLU A CA 1
ATOM 703 C C . GLU A 1 92 ? -0.453 5.025 8.946 1.00 82.19 92 GLU A C 1
ATOM 705 O O . GLU A 1 92 ? -0.940 4.564 9.982 1.00 82.19 92 GLU A O 1
ATOM 710 N N . ARG A 1 93 ? 0.617 5.822 8.934 1.00 84.38 93 ARG A N 1
ATOM 711 C CA . ARG A 1 93 ? 1.286 6.321 10.135 1.00 84.38 93 ARG A CA 1
ATOM 712 C C . ARG A 1 93 ? 0.365 7.227 10.944 1.00 84.38 93 ARG A C 1
ATOM 714 O O . ARG A 1 93 ? 0.311 7.076 12.162 1.00 84.38 93 ARG A O 1
ATOM 721 N N . ASP A 1 94 ? -0.303 8.173 10.294 1.00 85.06 94 ASP A N 1
ATOM 722 C CA . ASP A 1 94 ? -1.128 9.170 10.980 1.00 85.06 94 ASP A CA 1
ATOM 723 C C . ASP A 1 94 ? -2.327 8.505 11.670 1.00 85.06 94 ASP A C 1
ATOM 725 O O . ASP A 1 94 ? -2.562 8.752 12.855 1.00 85.06 94 ASP A O 1
ATOM 729 N N . ASP A 1 95 ? -2.969 7.551 10.994 1.00 78.69 95 ASP A N 1
ATOM 730 C CA . ASP A 1 95 ? -4.008 6.696 11.578 1.00 78.69 95 ASP A CA 1
ATOM 731 C C . ASP A 1 95 ? -3.492 5.899 12.790 1.00 78.69 95 ASP A C 1
ATOM 733 O O . ASP A 1 95 ? -4.148 5.830 13.832 1.00 78.69 95 ASP A O 1
ATOM 737 N N . ALA A 1 96 ? -2.308 5.285 12.677 1.00 78.00 96 ALA A N 1
ATOM 738 C CA . ALA A 1 96 ? -1.727 4.497 13.764 1.00 78.00 96 ALA A CA 1
ATOM 739 C C . ALA A 1 96 ? -1.376 5.361 14.986 1.00 78.00 96 ALA A C 1
ATOM 741 O O . ALA A 1 96 ? -1.582 4.940 16.124 1.00 78.00 96 ALA A O 1
ATOM 742 N N . LEU A 1 97 ? -0.868 6.576 14.767 1.00 82.31 97 LEU A N 1
ATOM 743 C CA . LEU A 1 97 ? -0.597 7.535 15.838 1.00 82.31 97 LEU A CA 1
ATOM 744 C C . LEU A 1 97 ? -1.881 8.012 16.516 1.00 82.31 97 LEU A C 1
ATOM 746 O O . LEU A 1 97 ? -1.874 8.232 17.727 1.00 82.31 97 LEU A O 1
ATOM 750 N N . GLU A 1 98 ? -2.966 8.183 15.765 1.00 80.75 98 GLU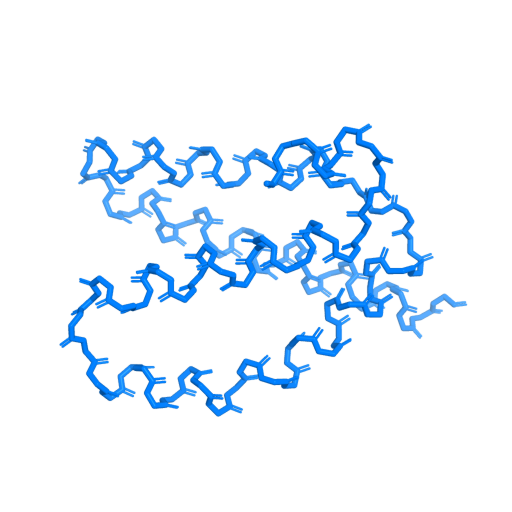 A N 1
ATOM 751 C CA . GLU A 1 98 ? -4.265 8.533 16.332 1.00 80.75 98 GLU A CA 1
ATOM 752 C C . GLU A 1 98 ? -4.814 7.400 17.209 1.00 80.75 98 GLU A C 1
ATOM 754 O O . GLU A 1 98 ? -5.259 7.663 18.323 1.00 80.75 98 GLU A O 1
ATOM 759 N N . ALA A 1 99 ? -4.691 6.145 16.763 1.00 73.3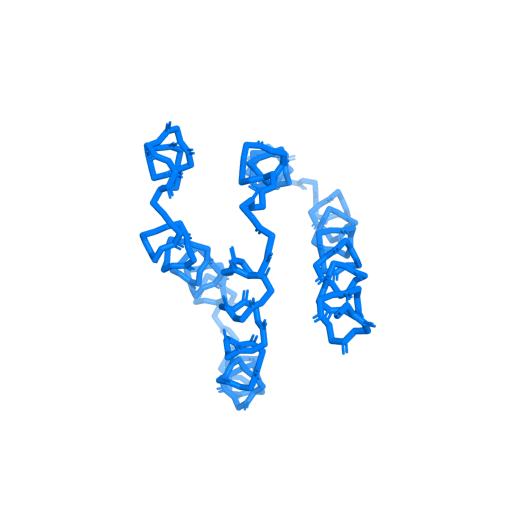1 99 ALA A N 1
ATOM 760 C CA . ALA A 1 99 ? -5.134 4.970 17.517 1.00 73.31 99 ALA A CA 1
ATOM 761 C C . ALA A 1 99 ? -4.386 4.763 18.848 1.00 73.31 99 ALA A C 1
ATOM 763 O O . ALA A 1 99 ? -4.940 4.192 19.778 1.00 73.31 99 ALA A O 1
ATOM 764 N N . ILE A 1 100 ? -3.131 5.212 18.954 1.00 72.06 100 ILE A N 1
ATOM 765 C CA . ILE A 1 100 ? -2.351 5.141 20.206 1.00 72.06 100 ILE A CA 1
ATOM 766 C C . ILE A 1 100 ? -2.727 6.279 21.173 1.00 72.06 100 ILE A C 1
ATOM 768 O O . ILE A 1 100 ? -2.528 6.157 22.380 1.00 72.06 100 ILE A O 1
ATOM 772 N N . LYS A 1 101 ? -3.225 7.407 20.653 1.00 71.81 101 LYS A N 1
ATOM 773 C CA . LYS A 1 101 ? -3.615 8.581 21.453 1.00 71.81 101 LYS A CA 1
ATOM 774 C C . LYS A 1 101 ? -5.058 8.520 21.964 1.00 71.81 101 LYS A C 1
ATOM 776 O O . LYS A 1 101 ? -5.378 9.290 22.868 1.00 71.81 101 LYS A O 1
ATOM 781 N N . SER A 1 102 ? -5.908 7.691 21.355 1.00 58.47 102 SER A N 1
ATOM 782 C CA . SER A 1 102 ? -7.316 7.477 21.728 1.00 58.47 102 SER A CA 1
ATOM 783 C C . SER A 1 102 ? -7.465 6.507 22.889 1.00 58.47 102 SER A C 1
ATOM 785 O O . SER A 1 102 ? -8.286 6.797 23.782 1.00 58.47 102 SER A O 1
#

Sequence (102 aa):
MEGSAAQGDVDAFGKAVFEFSAHGLAATNNPILTSILSDLLPAVKRIQHVALLHKKRNMTGNLFYFKTLIDCIDQRKAACGVDIIREYITNERDDALEAIKS

Secondary structure (DSSP, 8-state):
-HHHHHHT-HHHHHHHHHHHHHHHHHHTT-HHHHHHHHHHHHHHHHHHHHHHHHTT--HHHHHHHHHHHHHHHHTT-HHHHHHHHHHHHHHHHHHHHHHHH-

Solvent-accessible surface area (backbone atoms only — not comparable to full-atom values): 5600 Å² total; per-residue (Å²): 81,69,70,26,34,78,70,68,36,57,67,58,25,53,51,38,54,51,51,53,52,50,52,58,49,60,72,63,75,41,69,67,62,46,52,58,47,60,70,50,46,64,63,51,50,55,50,52,52,51,29,43,66,73,40,87,53,65,46,66,62,54,48,52,46,57,51,51,33,49,53,19,57,79,68,67,35,63,67,57,30,54,52,41,52,52,50,47,53,49,55,52,49,53,51,35,54,48,54,75,72,107

Radius of gyration: 13.84 Å; Cα contacts (8 Å, |Δi|>4): 59; chains: 1; bounding box: 36×20×39 Å